Protein AF-A0A0G1HIC7-F1 (afdb_monomer_lite)

Radius of gyration: 42.33 Å; chains: 1; bounding box: 88×20×107 Å

Organism: NCBI:txid1618404

InterPro domains:
  IPR002350 Kazal domain [PF00050] (55-79)
  IPR002350 Kazal domain [PS51465] (47-96)
  IPR036058 Kazal domain superfamily [SSF100895] (57-94)

Foldseek 3Di:
DDDDDPPVVCVVVVVVVVVVVVVVVVVVVVVVPPDPPPDVVPDPDPPPDPPPPPPPPDDDDQQQFWWQFPVRAIDSDCSRCVVVVGNDTHTDHRDPPPDDPPDD

pLDDT: mean 80.94, std 15.61, range [47.66, 97.75]

Sequence (104 aa):
MKAFSAEESLWLALPILIVLLGLAAALVIFQTRGGEIRTRADQPAPVVTPVVLQRPEVVCSEIYEPVCGRDNITYINSCEAGLAGMFVYITGECAPNTLPTTTE

Structure (mmCIF, N/CA/C/O backbone):
data_AF-A0A0G1HIC7-F1
#
_entry.id   AF-A0A0G1HIC7-F1
#
loop_
_atom_site.group_PDB
_atom_site.id
_atom_site.type_symbol
_atom_site.label_atom_id
_atom_site.label_alt_id
_atom_site.label_comp_id
_atom_site.label_asym_id
_atom_site.label_entity_id
_atom_site.label_seq_id
_atom_site.pdbx_PDB_ins_code
_atom_site.Cartn_x
_atom_site.Cartn_y
_atom_site.Cartn_z
_atom_site.occupancy
_atom_site.B_iso_or_equiv
_atom_site.auth_seq_id
_atom_site.auth_comp_id
_atom_site.auth_asym_id
_atom_site.auth_atom_id
_atom_site.pdbx_PDB_model_num
ATOM 1 N N . MET A 1 1 ? -44.804 -4.600 85.435 1.00 47.66 1 MET A N 1
ATOM 2 C CA . MET A 1 1 ? -44.776 -4.463 83.965 1.00 47.66 1 MET A CA 1
ATOM 3 C C . MET A 1 1 ? -44.781 -2.968 83.678 1.00 47.66 1 MET A C 1
ATOM 5 O O . MET A 1 1 ? -45.822 -2.345 83.823 1.00 47.66 1 MET A O 1
ATOM 9 N N . LYS A 1 2 ? -43.613 -2.345 83.479 1.00 48.12 2 LYS A N 1
ATOM 10 C CA . LYS A 1 2 ? -43.538 -0.894 83.239 1.00 48.12 2 LYS A CA 1
ATOM 11 C C . LYS A 1 2 ? -43.810 -0.659 81.759 1.00 48.12 2 LYS A C 1
ATOM 13 O O . LYS A 1 2 ? -43.015 -1.078 80.926 1.00 48.12 2 LYS A O 1
ATOM 18 N N . ALA A 1 3 ? -44.966 -0.069 81.467 1.00 52.50 3 ALA A N 1
ATOM 19 C CA . ALA A 1 3 ? -45.285 0.455 80.151 1.00 52.50 3 ALA A CA 1
ATOM 20 C C . ALA A 1 3 ? -44.261 1.555 79.848 1.00 52.50 3 ALA A C 1
ATOM 22 O O . ALA A 1 3 ? -44.252 2.596 80.502 1.00 52.50 3 ALA A O 1
ATOM 23 N N . PHE A 1 4 ? -43.330 1.259 78.945 1.00 52.94 4 PHE A N 1
ATOM 24 C CA . PHE A 1 4 ? -42.347 2.225 78.480 1.00 52.94 4 PHE A CA 1
ATOM 25 C C . PHE A 1 4 ? -43.108 3.272 77.667 1.00 52.94 4 PHE A C 1
ATOM 27 O O . PHE A 1 4 ? -43.731 2.952 76.654 1.00 52.94 4 PHE A O 1
ATOM 34 N N . SER A 1 5 ? -43.144 4.493 78.196 1.00 50.09 5 SER A N 1
ATOM 35 C CA . SER A 1 5 ? -43.826 5.636 77.597 1.00 50.09 5 SER A CA 1
ATOM 36 C C . SER A 1 5 ? -43.333 5.854 76.160 1.00 50.09 5 SER A C 1
ATOM 38 O O . SER A 1 5 ? -42.136 5.744 75.879 1.00 50.09 5 SER A O 1
ATOM 40 N N . ALA A 1 6 ? -44.258 6.152 75.246 1.00 56.34 6 ALA A N 1
ATOM 41 C CA . ALA A 1 6 ? -44.023 6.249 73.801 1.00 56.34 6 ALA A CA 1
ATOM 42 C C . ALA A 1 6 ? -43.038 7.370 73.385 1.00 56.34 6 ALA A C 1
ATOM 44 O O . ALA A 1 6 ? -42.598 7.405 72.240 1.00 56.34 6 ALA A O 1
ATOM 45 N N . GLU A 1 7 ? -42.668 8.256 74.312 1.00 59.41 7 GLU A N 1
ATOM 46 C CA . GLU A 1 7 ? -41.837 9.447 74.097 1.00 59.41 7 GLU A CA 1
ATOM 47 C C . GLU A 1 7 ? -40.317 9.182 74.180 1.00 59.41 7 GLU A C 1
ATOM 49 O O . GLU A 1 7 ? -39.566 9.651 73.327 1.00 59.41 7 GLU A O 1
ATOM 54 N N . GLU A 1 8 ? -39.836 8.367 75.128 1.00 57.69 8 GLU A N 1
ATOM 55 C CA . GLU A 1 8 ? -38.389 8.084 75.276 1.00 57.69 8 GLU A CA 1
ATOM 56 C C . GLU A 1 8 ? -37.874 7.014 74.302 1.00 57.69 8 GLU A C 1
ATOM 58 O O . GLU A 1 8 ? -36.683 6.917 74.008 1.00 57.69 8 GLU A O 1
ATOM 63 N N . SER A 1 9 ? -38.795 6.233 73.741 1.00 60.81 9 SER A N 1
ATOM 64 C CA . SER A 1 9 ? -38.495 5.184 72.763 1.00 60.81 9 SER A CA 1
ATOM 65 C C . SER A 1 9 ? -38.047 5.762 71.413 1.00 60.81 9 SER A C 1
ATOM 67 O O . SER A 1 9 ? -37.393 5.076 70.625 1.00 60.81 9 SER A O 1
ATOM 69 N N . LEU A 1 10 ? -38.372 7.034 71.145 1.00 63.41 10 LEU A N 1
ATOM 70 C CA . LEU A 1 10 ? -38.138 7.678 69.858 1.00 63.41 10 LEU A CA 1
ATOM 71 C C . LEU A 1 10 ? -36.654 7.995 69.620 1.00 63.41 10 LEU A C 1
ATOM 73 O O . LEU A 1 10 ? -36.180 7.821 68.505 1.00 63.41 10 LEU A O 1
ATOM 77 N N . TRP A 1 11 ? -35.890 8.366 70.652 1.00 72.62 11 TRP A N 1
ATOM 78 C CA . TRP A 1 11 ? -34.460 8.694 70.517 1.00 72.62 11 TRP A CA 1
ATOM 79 C C . TRP A 1 11 ? -33.574 7.478 70.227 1.00 72.62 11 TRP A C 1
ATOM 81 O O . TRP A 1 11 ? -32.538 7.618 69.583 1.00 72.62 11 TRP A O 1
ATOM 91 N N . LEU A 1 12 ? -33.988 6.282 70.657 1.00 75.62 12 LEU A N 1
ATOM 92 C CA . LEU A 1 12 ? -33.308 5.025 70.329 1.00 75.62 12 LEU A CA 1
ATOM 93 C C . LEU A 1 12 ? -33.809 4.435 69.006 1.00 75.62 12 LEU A C 1
ATOM 95 O O . LEU A 1 12 ? -33.024 3.867 68.250 1.00 75.62 12 LEU A O 1
ATOM 99 N N . ALA A 1 13 ? -35.095 4.604 68.692 1.00 84.44 13 ALA A N 1
ATOM 100 C CA . ALA A 1 13 ? -35.678 4.107 67.450 1.00 84.44 13 ALA A CA 1
ATOM 101 C C . ALA A 1 13 ? -35.281 4.943 66.222 1.00 84.44 13 ALA A C 1
ATOM 103 O O . ALA A 1 13 ? -35.092 4.377 65.150 1.00 84.44 13 ALA A O 1
ATOM 104 N N . LEU A 1 14 ? -35.113 6.263 66.359 1.00 88.69 14 LEU A N 1
ATOM 105 C CA . LEU A 1 14 ? -34.755 7.167 65.260 1.00 88.69 14 LEU A CA 1
ATOM 106 C C . LEU A 1 14 ? -33.407 6.824 64.588 1.00 88.69 14 LEU A C 1
ATOM 108 O O . LEU A 1 14 ? -33.399 6.672 63.366 1.00 88.69 14 LEU A O 1
ATOM 112 N N . PRO A 1 15 ? -32.275 6.650 65.306 1.00 91.38 15 PRO A N 1
ATOM 113 C CA . PRO A 1 15 ? -31.007 6.295 64.669 1.00 91.38 15 PRO A CA 1
ATOM 114 C C . PRO A 1 15 ? -31.061 4.903 64.031 1.00 91.38 15 PRO A C 1
ATOM 116 O O . PRO A 1 15 ? -30.525 4.711 62.942 1.00 91.38 15 PRO A O 1
ATOM 119 N N . ILE A 1 16 ? -31.763 3.952 64.656 1.00 91.19 16 ILE A N 1
ATOM 120 C CA . ILE A 1 16 ? -31.968 2.610 64.097 1.00 91.19 16 ILE A CA 1
ATOM 121 C C . ILE A 1 16 ? -32.779 2.702 62.800 1.00 91.19 16 ILE A C 1
ATOM 123 O O . ILE A 1 16 ? -32.393 2.113 61.795 1.00 91.19 16 ILE A O 1
ATOM 127 N N . LEU A 1 17 ? -33.856 3.489 62.781 1.00 91.69 17 LEU A N 1
ATOM 128 C CA . LEU A 1 17 ? -34.688 3.692 61.599 1.00 91.69 17 LEU A CA 1
ATOM 129 C C . LEU A 1 17 ? -33.906 4.364 60.462 1.00 91.69 17 LEU A C 1
ATOM 131 O O . LEU A 1 17 ? -34.022 3.936 59.320 1.00 91.69 17 LEU A O 1
ATOM 135 N N . ILE A 1 18 ? -33.062 5.357 60.761 1.00 93.19 18 ILE A N 1
ATOM 136 C CA . ILE A 1 18 ? -32.200 6.016 59.764 1.00 93.19 18 ILE A CA 1
ATOM 137 C C . ILE A 1 18 ? -31.205 5.021 59.155 1.00 93.19 18 ILE A C 1
ATOM 139 O O . ILE A 1 18 ? -31.046 4.983 57.935 1.00 93.19 18 ILE A O 1
ATOM 143 N N . VAL A 1 19 ? -30.565 4.183 59.978 1.00 94.44 19 VAL A N 1
ATOM 144 C CA . VAL A 1 19 ? -29.634 3.149 59.498 1.00 94.44 19 VAL A CA 1
ATOM 145 C C . VAL A 1 19 ? -30.367 2.106 58.651 1.00 94.44 19 VAL A C 1
ATOM 147 O O . VAL A 1 19 ? -29.886 1.753 57.575 1.00 94.44 19 VAL A O 1
ATOM 150 N N . LEU A 1 20 ? -31.551 1.657 59.076 1.00 94.19 20 LEU A N 1
ATOM 151 C CA . LEU A 1 20 ? -32.362 0.699 58.320 1.00 94.19 20 LEU A CA 1
ATOM 152 C C . LEU A 1 20 ? -32.832 1.273 56.974 1.00 94.19 20 LEU A C 1
ATOM 154 O O . LEU A 1 20 ? -32.744 0.585 55.958 1.00 94.19 20 LEU A O 1
ATOM 158 N N . LEU A 1 21 ? -33.268 2.536 56.942 1.00 94.81 21 LEU A N 1
ATOM 159 C CA . LEU A 1 21 ? -33.652 3.226 55.708 1.00 94.81 21 LEU A CA 1
ATOM 160 C C . LEU A 1 21 ? -32.452 3.429 54.771 1.00 94.81 21 LEU A C 1
ATOM 162 O O . LEU A 1 21 ? -32.578 3.219 53.566 1.00 94.81 21 LEU A O 1
ATOM 166 N N . GLY A 1 22 ? -31.281 3.776 55.312 1.00 94.81 22 GLY A N 1
ATOM 167 C CA . GLY A 1 22 ? -30.045 3.922 54.542 1.00 94.81 22 GLY A CA 1
ATOM 168 C C . GLY A 1 22 ? -29.564 2.605 53.930 1.00 94.81 22 GLY A C 1
ATOM 169 O O . GLY A 1 22 ? -29.221 2.570 52.749 1.00 94.81 22 GLY A O 1
ATOM 170 N N . LEU A 1 23 ? -29.597 1.508 54.694 1.00 94.62 23 LEU A N 1
ATOM 171 C CA . LEU A 1 23 ? -29.256 0.171 54.198 1.00 94.62 23 LEU A CA 1
ATOM 172 C C . LEU A 1 23 ? -30.244 -0.304 53.127 1.00 94.62 23 LEU A C 1
ATOM 174 O O . LEU A 1 23 ? -29.817 -0.812 52.092 1.00 94.62 23 LEU A O 1
ATOM 178 N N . ALA A 1 24 ? -31.549 -0.094 53.328 1.00 94.00 24 ALA A N 1
ATOM 179 C CA . ALA A 1 24 ? -32.564 -0.423 52.331 1.00 94.00 24 ALA A CA 1
ATOM 180 C C . ALA A 1 24 ? -32.365 0.378 51.031 1.00 94.00 24 ALA A C 1
ATOM 182 O O . ALA A 1 24 ? -32.370 -0.202 49.946 1.00 94.00 24 ALA A O 1
ATOM 183 N N . ALA A 1 25 ? -32.110 1.688 51.128 1.00 92.25 25 ALA A N 1
ATOM 184 C CA . ALA A 1 25 ? -31.824 2.533 49.971 1.00 92.25 25 ALA A CA 1
ATOM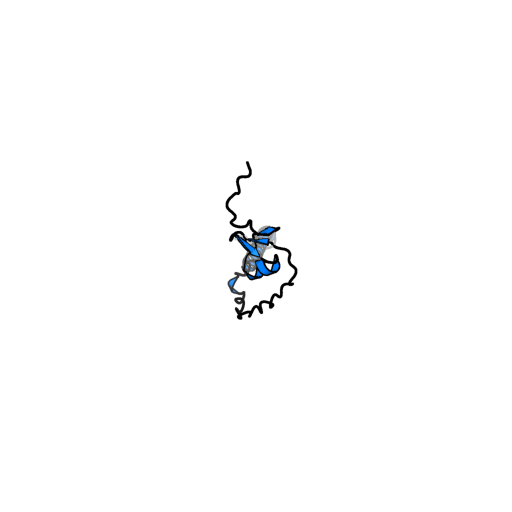 185 C C . ALA A 1 25 ? -30.533 2.109 49.251 1.00 92.25 25 ALA A C 1
ATOM 187 O O . ALA A 1 25 ? -30.520 2.006 48.025 1.00 92.25 25 ALA A O 1
ATOM 188 N N . ALA A 1 26 ? -29.465 1.803 49.994 1.00 90.31 26 ALA A N 1
ATOM 189 C CA . ALA A 1 26 ? -28.205 1.326 49.431 1.00 90.31 26 ALA A CA 1
ATOM 190 C C . ALA A 1 26 ? -28.375 -0.009 48.690 1.00 90.31 26 ALA A C 1
ATOM 192 O O . ALA A 1 26 ? -27.844 -0.158 47.590 1.00 90.31 26 ALA A O 1
ATOM 193 N N . LEU A 1 27 ? -29.155 -0.947 49.242 1.00 90.56 27 LEU A N 1
ATOM 194 C CA . LEU A 1 27 ? -29.477 -2.217 48.586 1.00 90.56 27 LEU A CA 1
ATOM 195 C C . LEU A 1 27 ? -30.271 -2.002 47.292 1.00 90.56 27 LEU A C 1
ATOM 197 O O . LEU A 1 27 ? -29.922 -2.585 46.270 1.00 90.56 27 LEU A O 1
ATOM 201 N N . VAL A 1 28 ? -31.285 -1.133 47.294 1.00 87.50 28 VAL A N 1
ATOM 202 C CA . VAL A 1 28 ? -32.063 -0.816 46.082 1.00 87.50 28 VAL A CA 1
ATOM 203 C C . VAL A 1 28 ? -31.169 -0.193 45.005 1.00 87.50 28 VAL A C 1
ATOM 205 O O . VAL A 1 28 ? -31.180 -0.638 43.858 1.00 87.50 28 VAL A O 1
ATOM 208 N N . ILE A 1 29 ? -30.333 0.783 45.372 1.00 84.19 29 ILE A N 1
ATOM 209 C CA . ILE A 1 29 ? -29.413 1.444 44.436 1.00 84.19 29 ILE A CA 1
ATOM 210 C C . ILE A 1 29 ? -28.392 0.443 43.880 1.00 84.19 29 ILE A C 1
ATOM 212 O O . ILE A 1 29 ? -28.148 0.427 42.674 1.00 84.19 29 ILE A O 1
ATOM 216 N N . PHE A 1 30 ? -27.818 -0.415 44.726 1.00 80.19 30 PHE A N 1
ATOM 217 C CA . PHE A 1 30 ? -26.844 -1.424 44.307 1.00 80.19 30 PHE A CA 1
ATOM 218 C C . PHE A 1 30 ? -27.447 -2.425 43.313 1.00 80.19 30 PHE A C 1
ATOM 220 O O . PHE A 1 30 ? -26.841 -2.688 42.276 1.00 80.19 30 PHE A O 1
ATOM 227 N N . GLN A 1 31 ? -28.672 -2.900 43.561 1.00 73.62 31 GLN A N 1
ATOM 228 C CA . GLN A 1 31 ? -29.364 -3.833 42.664 1.00 73.62 31 GLN A CA 1
ATOM 229 C C . GLN A 1 31 ? -29.750 -3.197 41.316 1.00 73.62 31 GLN A C 1
ATOM 231 O O . GLN A 1 31 ? -29.759 -3.878 40.296 1.00 73.62 31 GLN A O 1
ATOM 236 N N . THR A 1 32 ? -30.006 -1.885 41.268 1.00 65.50 32 THR A N 1
ATOM 237 C CA . THR A 1 32 ? -30.262 -1.159 40.000 1.00 65.50 32 THR A CA 1
ATOM 238 C C . THR A 1 32 ? -29.002 -0.799 39.211 1.00 65.50 32 THR A C 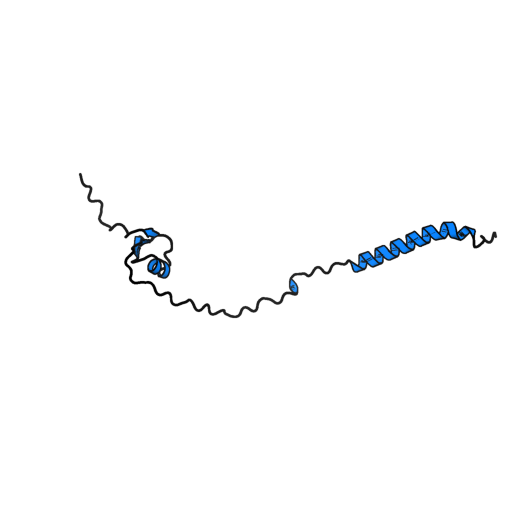1
ATOM 240 O O . THR A 1 32 ? -29.091 -0.426 38.044 1.00 65.50 32 THR A O 1
ATOM 243 N N . ARG A 1 33 ? -27.820 -0.907 39.830 1.00 68.69 33 ARG A N 1
ATOM 244 C CA . ARG A 1 33 ? -26.515 -0.658 39.197 1.00 68.69 33 ARG A CA 1
ATOM 245 C C . ARG A 1 33 ? -25.851 -1.934 38.686 1.00 68.69 33 ARG A C 1
ATOM 247 O O . ARG A 1 33 ? -24.657 -1.905 38.387 1.00 68.69 33 ARG A O 1
ATOM 254 N N . GLY A 1 34 ? -26.609 -3.026 38.557 1.00 64.69 34 GLY A N 1
ATOM 255 C CA . GLY A 1 34 ? -26.241 -4.170 37.728 1.00 64.69 34 GLY A CA 1
ATOM 256 C C . GLY A 1 34 ? -26.060 -3.692 36.291 1.00 64.69 34 GLY A C 1
ATOM 257 O O . GLY A 1 34 ? -27.002 -3.685 35.507 1.00 64.69 34 GLY A O 1
ATOM 258 N N . GLY A 1 35 ? -24.863 -3.180 36.008 1.00 66.00 35 GLY A N 1
ATOM 259 C CA . GLY A 1 35 ? -24.504 -2.564 34.748 1.00 66.00 35 GLY A CA 1
ATOM 260 C C . GLY A 1 35 ? -24.797 -3.530 33.623 1.00 66.00 35 GLY A C 1
ATOM 261 O O . GLY A 1 35 ? -24.363 -4.682 33.646 1.00 66.00 35 GLY A O 1
ATOM 262 N N . GLU A 1 36 ? -25.539 -3.048 32.639 1.00 69.56 36 GLU A N 1
ATOM 263 C CA . GLU A 1 36 ? -25.714 -3.755 31.391 1.00 69.56 36 GLU A CA 1
ATOM 264 C C . GLU A 1 36 ? -24.347 -3.800 30.710 1.00 69.56 36 GLU A C 1
ATOM 266 O O . GLU A 1 36 ? -23.927 -2.865 30.024 1.00 69.56 36 GLU A O 1
ATOM 271 N N . ILE A 1 37 ? -23.596 -4.875 30.960 1.00 65.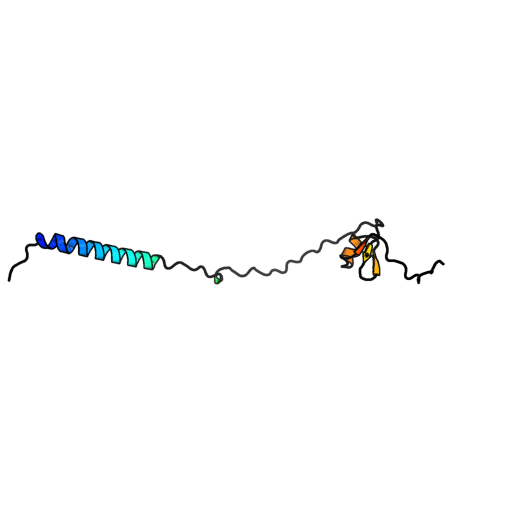44 37 ILE A N 1
ATOM 272 C CA . ILE A 1 37 ? -22.461 -5.225 30.124 1.00 65.44 37 ILE A CA 1
ATOM 273 C C . ILE A 1 37 ? -23.090 -5.541 28.776 1.00 65.44 37 ILE A C 1
ATOM 275 O O . ILE A 1 37 ? -23.560 -6.656 28.542 1.00 65.44 37 ILE A O 1
ATOM 279 N N . ARG A 1 38 ? -23.130 -4.538 27.897 1.00 64.06 38 ARG A N 1
ATOM 280 C CA . ARG A 1 38 ? -23.371 -4.744 26.475 1.00 64.06 38 ARG A CA 1
ATOM 281 C C . ARG A 1 38 ? -22.229 -5.599 25.964 1.00 64.06 38 ARG A C 1
ATOM 283 O O . ARG A 1 38 ? -21.191 -5.109 25.524 1.00 64.06 38 ARG A O 1
ATOM 290 N N . THR A 1 39 ? -22.386 -6.906 26.118 1.00 64.81 39 THR A N 1
ATOM 291 C CA . THR A 1 39 ? -21.541 -7.861 25.437 1.00 64.81 39 THR A CA 1
ATOM 292 C C . THR A 1 39 ? -21.773 -7.642 23.951 1.00 64.81 39 THR A C 1
ATOM 294 O O . THR A 1 39 ? -22.887 -7.414 23.485 1.00 64.81 39 THR A O 1
ATOM 297 N N . ARG A 1 40 ? -20.676 -7.666 23.203 1.00 61.97 40 ARG A N 1
ATOM 298 C CA . ARG A 1 40 ? -20.581 -7.367 21.769 1.00 61.97 40 ARG A CA 1
ATOM 299 C C . ARG A 1 40 ? -21.471 -8.249 20.867 1.00 61.97 40 ARG A C 1
ATOM 301 O O . ARG A 1 40 ? -21.434 -8.102 19.654 1.00 61.97 40 ARG A O 1
ATOM 308 N N . ALA A 1 41 ? -22.236 -9.174 21.444 1.00 64.19 41 ALA A N 1
ATOM 309 C CA . ALA A 1 41 ? -23.067 -10.150 20.753 1.00 64.19 41 ALA A CA 1
ATOM 310 C C . ALA A 1 41 ? -24.339 -9.560 20.117 1.00 64.19 41 ALA A C 1
ATOM 312 O O . ALA A 1 41 ? -24.923 -10.217 19.264 1.00 64.19 41 ALA A O 1
ATOM 313 N N . ASP A 1 42 ? -24.745 -8.339 20.485 1.00 65.81 42 ASP A N 1
ATOM 314 C CA . ASP A 1 42 ? -25.923 -7.672 19.899 1.00 65.81 42 ASP A CA 1
ATOM 315 C C . ASP A 1 42 ? -25.588 -6.812 18.664 1.00 65.81 42 ASP A C 1
ATOM 317 O O . ASP A 1 42 ? -26.452 -6.173 18.069 1.00 65.81 42 ASP A O 1
ATOM 321 N N . GLN A 1 43 ? -24.318 -6.775 18.241 1.00 74.25 43 GLN A N 1
ATOM 322 C CA . GLN A 1 43 ? -23.975 -6.165 16.960 1.00 74.25 43 GLN A CA 1
ATOM 323 C C . GLN A 1 43 ? -24.258 -7.170 15.836 1.00 74.25 43 GLN A C 1
ATOM 325 O O . GLN A 1 43 ? -23.588 -8.206 15.781 1.00 74.25 43 GLN A O 1
ATOM 330 N N . PRO A 1 44 ? -25.212 -6.888 14.924 1.00 77.94 44 PRO A N 1
ATOM 331 C CA . PRO A 1 44 ? -25.421 -7.730 13.757 1.00 77.94 44 PRO A CA 1
ATOM 332 C C . PRO A 1 44 ? -24.107 -7.819 12.983 1.00 77.94 44 PRO A C 1
ATOM 334 O O . PRO A 1 44 ? -23.429 -6.810 12.763 1.00 77.94 44 PRO A O 1
ATOM 337 N N . ALA A 1 45 ? -23.728 -9.043 12.612 1.00 76.94 45 ALA A N 1
ATOM 338 C CA . ALA A 1 45 ? -22.540 -9.272 11.807 1.00 76.94 45 ALA A CA 1
ATOM 339 C C . ALA A 1 45 ? -22.590 -8.377 10.556 1.00 76.94 45 ALA A C 1
ATOM 341 O O . ALA A 1 45 ? -23.669 -8.203 9.977 1.00 76.94 45 ALA A O 1
ATOM 342 N N . PRO A 1 46 ? -21.454 -7.800 10.125 1.00 79.06 46 PRO A N 1
ATOM 343 C CA . PRO A 1 46 ? -21.420 -7.057 8.879 1.00 79.06 46 PRO A CA 1
ATOM 344 C C . PRO A 1 46 ? -21.892 -7.984 7.762 1.00 79.06 46 PRO A C 1
ATOM 346 O O . PRO A 1 46 ? -21.365 -9.084 7.587 1.00 79.06 46 PRO A O 1
ATOM 349 N N . VAL A 1 47 ? -22.918 -7.554 7.030 1.00 77.88 47 VAL A N 1
ATOM 350 C CA . VAL A 1 47 ? -23.404 -8.276 5.858 1.00 77.88 47 VAL A CA 1
ATOM 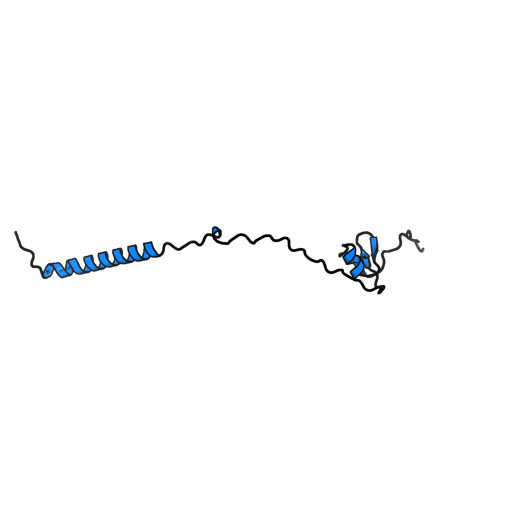351 C C . VAL A 1 47 ? -22.259 -8.295 4.850 1.00 77.88 47 VAL A C 1
ATOM 353 O O . VAL A 1 47 ? -21.939 -7.274 4.242 1.00 77.88 47 VAL A O 1
ATOM 356 N N . VAL A 1 48 ? -21.615 -9.453 4.703 1.00 78.56 48 VAL A N 1
ATOM 357 C CA . VAL A 1 48 ? -20.576 -9.681 3.698 1.00 78.56 48 VAL A CA 1
ATOM 358 C C . VAL A 1 48 ? -21.272 -9.783 2.346 1.00 78.56 48 VAL A C 1
ATOM 360 O O . VAL A 1 48 ? -21.561 -10.866 1.844 1.00 78.56 48 VAL A O 1
ATOM 363 N N . THR A 1 49 ? -21.613 -8.634 1.770 1.00 79.31 49 THR A N 1
ATOM 364 C CA . THR A 1 49 ? -21.884 -8.569 0.337 1.00 79.31 49 THR A CA 1
ATOM 365 C C . THR A 1 49 ? -20.548 -8.691 -0.392 1.00 79.31 49 THR A C 1
ATOM 367 O O . THR A 1 49 ? -19.547 -8.140 0.079 1.00 79.31 49 THR A O 1
ATOM 370 N N . PRO A 1 50 ? -20.479 -9.421 -1.517 1.00 76.38 50 PRO A N 1
ATOM 371 C CA . PRO A 1 50 ? -19.304 -9.365 -2.363 1.00 76.38 50 PRO A CA 1
ATOM 372 C C . PRO A 1 50 ? -19.201 -7.940 -2.906 1.00 76.38 50 PRO A C 1
ATOM 374 O O . PRO A 1 50 ? -19.921 -7.550 -3.824 1.00 76.38 50 PRO A O 1
ATOM 377 N N . VAL A 1 51 ? -18.313 -7.146 -2.312 1.00 71.94 51 VAL A N 1
ATOM 378 C CA . VAL A 1 51 ? -17.863 -5.906 -2.929 1.00 71.94 51 VAL A CA 1
ATOM 379 C C . VAL A 1 51 ? -17.079 -6.340 -4.156 1.00 71.94 51 VAL A C 1
ATOM 381 O O . VAL A 1 51 ? -15.949 -6.817 -4.050 1.00 71.94 51 VAL A O 1
ATOM 384 N N . VAL A 1 52 ? -17.696 -6.213 -5.330 1.00 74.19 52 VAL A N 1
ATOM 385 C CA . VAL A 1 52 ? -16.950 -6.187 -6.583 1.00 74.19 52 VAL A CA 1
ATOM 386 C C . VAL A 1 52 ? -16.123 -4.913 -6.507 1.00 74.19 52 VAL A C 1
ATOM 388 O O . VAL A 1 52 ? -16.602 -3.819 -6.789 1.00 74.19 52 VAL A O 1
ATOM 391 N N . LEU A 1 53 ? -14.892 -5.040 -6.013 1.00 73.69 53 LEU A N 1
ATOM 392 C CA . LEU A 1 53 ? -13.895 -4.001 -6.175 1.00 73.69 53 LEU A CA 1
ATOM 393 C C . LEU A 1 53 ? -13.653 -3.943 -7.678 1.00 73.69 53 LEU A C 1
ATOM 395 O O . LEU A 1 53 ? -12.881 -4.739 -8.211 1.00 73.69 53 LEU A O 1
ATOM 399 N N . GLN A 1 54 ? -14.377 -3.062 -8.372 1.00 64.94 54 GLN A N 1
ATOM 400 C CA . GLN A 1 54 ? -14.024 -2.648 -9.719 1.00 64.94 54 GLN A CA 1
ATOM 401 C C . GLN A 1 54 ? -12.596 -2.116 -9.598 1.00 64.94 54 GLN A C 1
ATOM 403 O O . GLN A 1 54 ? -12.378 -0.988 -9.153 1.00 64.94 54 GLN A O 1
ATOM 408 N N . ARG A 1 55 ? -11.604 -2.972 -9.870 1.00 67.25 55 ARG A N 1
ATOM 409 C CA . ARG A 1 55 ? -10.219 -2.532 -9.937 1.00 67.25 55 ARG A CA 1
ATOM 410 C C . ARG A 1 55 ? -10.211 -1.554 -11.104 1.00 67.25 55 ARG A C 1
ATOM 412 O O . ARG A 1 55 ? -10.586 -1.976 -12.199 1.00 67.25 55 ARG A O 1
ATOM 419 N N . PRO A 1 56 ? -9.899 -0.268 -10.881 1.00 76.25 56 PRO A N 1
ATOM 420 C CA . PRO A 1 56 ? -9.816 0.659 -11.991 1.00 76.25 56 PRO A CA 1
ATOM 421 C C . PRO A 1 56 ? -8.849 0.062 -13.011 1.00 76.25 56 PRO A C 1
ATOM 423 O O . PRO A 1 56 ? -7.803 -0.474 -12.631 1.00 76.25 56 PRO A O 1
ATOM 426 N N . GLU A 1 57 ? -9.233 0.087 -14.283 1.00 81.75 57 GLU A N 1
ATOM 427 C CA . GLU A 1 57 ? -8.304 -0.196 -15.368 1.00 81.75 57 GLU A CA 1
ATOM 428 C C . GLU A 1 57 ? -7.191 0.847 -15.252 1.00 81.75 57 GLU A C 1
ATOM 430 O O . GLU A 1 57 ? -7.405 2.043 -15.453 1.00 81.75 57 GLU A O 1
ATOM 435 N N . VAL A 1 58 ? -6.026 0.410 -14.780 1.00 87.12 58 VAL A N 1
ATOM 436 C CA . VAL A 1 58 ? -4.868 1.283 -14.623 1.00 87.12 58 VAL A CA 1
ATOM 437 C C . VAL A 1 58 ? -4.233 1.403 -15.999 1.00 87.12 58 VAL A C 1
ATOM 439 O O . VAL A 1 58 ? -3.771 0.411 -16.556 1.00 87.12 58 VAL A O 1
ATOM 442 N N . VAL A 1 59 ? -4.238 2.619 -16.537 1.00 91.50 59 VAL A N 1
ATOM 443 C CA . VAL A 1 59 ? -3.571 2.964 -17.792 1.00 91.50 59 VAL A CA 1
ATOM 444 C C . VAL A 1 59 ? -2.288 3.706 -17.445 1.00 91.50 59 VAL A C 1
ATOM 446 O O . VAL A 1 59 ? -2.332 4.734 -16.767 1.00 91.50 59 VAL A O 1
ATOM 449 N N . CYS A 1 60 ? -1.153 3.181 -17.892 1.00 94.44 60 CYS A N 1
ATOM 450 C CA . CYS A 1 60 ? 0.140 3.832 -17.737 1.00 94.44 60 CYS A CA 1
ATOM 451 C C . CYS A 1 60 ? 0.436 4.738 -18.935 1.00 94.44 60 CYS A C 1
ATOM 453 O O . CYS A 1 60 ? -0.054 4.519 -20.042 1.00 94.44 60 CYS A O 1
ATOM 455 N N . SER A 1 61 ? 1.229 5.786 -18.711 1.00 93.50 61 SER A N 1
ATOM 456 C CA . SER A 1 61 ? 1.774 6.574 -19.813 1.00 93.50 61 SER A CA 1
ATOM 457 C C . SER A 1 61 ? 2.850 5.773 -20.550 1.00 93.50 61 SER A C 1
ATOM 459 O O . SER A 1 61 ? 3.548 4.954 -19.957 1.00 93.50 61 SER A O 1
ATOM 461 N N . GLU A 1 62 ? 3.045 6.068 -21.832 1.00 94.62 62 GLU A N 1
ATOM 462 C CA . GLU A 1 62 ? 4.129 5.488 -22.642 1.00 94.62 62 GLU A CA 1
ATOM 463 C C . GLU A 1 62 ? 5.461 6.248 -22.466 1.00 94.62 62 GLU A C 1
ATOM 465 O O . GLU A 1 62 ? 6.358 6.174 -23.304 1.00 94.62 62 GLU A O 1
ATOM 470 N N . ILE A 1 63 ? 5.595 7.025 -21.385 1.00 96.94 63 ILE A N 1
ATOM 471 C CA . ILE A 1 63 ? 6.823 7.765 -21.087 1.00 96.94 63 ILE A CA 1
ATOM 472 C C . ILE A 1 63 ? 7.900 6.760 -20.681 1.00 96.94 63 ILE A C 1
ATOM 474 O O . ILE A 1 63 ? 7.689 5.926 -19.797 1.00 96.94 63 ILE A O 1
ATOM 478 N N . TYR A 1 64 ? 9.058 6.868 -21.327 1.00 96.69 64 TYR A N 1
ATOM 479 C CA . TYR A 1 64 ? 10.220 6.039 -21.052 1.00 96.69 64 TYR A CA 1
ATOM 480 C C . TYR A 1 64 ? 11.046 6.643 -19.902 1.00 96.69 64 TYR A C 1
ATOM 482 O O . TYR A 1 64 ? 11.810 7.589 -20.090 1.00 96.69 64 TYR A O 1
ATOM 490 N N . GLU A 1 65 ? 10.862 6.086 -18.707 1.00 97.69 65 GLU A N 1
ATOM 491 C CA . GLU A 1 65 ? 11.536 6.422 -17.445 1.00 97.69 65 GLU A CA 1
ATOM 492 C C . GLU A 1 65 ? 11.922 5.114 -16.731 1.00 97.69 65 GLU A C 1
ATOM 494 O O . GLU A 1 65 ? 11.274 4.715 -15.759 1.00 97.69 65 GLU A O 1
ATOM 499 N N . PRO A 1 66 ? 12.936 4.391 -17.236 1.00 97.31 66 PRO A N 1
ATOM 500 C CA . PRO A 1 66 ? 13.112 2.983 -16.926 1.00 97.31 66 PRO A CA 1
ATOM 501 C C . PRO A 1 66 ? 13.418 2.725 -15.453 1.00 97.31 66 PRO A C 1
ATOM 503 O O . PRO A 1 66 ? 14.092 3.515 -14.784 1.00 97.31 66 PRO A O 1
ATOM 506 N N . VAL A 1 67 ? 12.960 1.572 -14.966 1.00 97.62 67 VAL A N 1
ATOM 507 C CA . VAL A 1 67 ? 13.281 1.063 -13.630 1.00 97.62 67 VAL A CA 1
ATOM 508 C C . VAL A 1 67 ? 13.710 -0.401 -13.693 1.00 97.62 67 VAL A C 1
ATOM 510 O O . VAL A 1 67 ? 13.135 -1.197 -14.436 1.00 97.62 67 VAL A O 1
ATOM 513 N N . CYS A 1 68 ? 14.709 -0.769 -12.893 1.00 97.75 68 CYS A N 1
ATOM 514 C CA . CYS A 1 68 ? 15.198 -2.135 -12.772 1.00 97.75 68 CYS A CA 1
ATOM 515 C C . CYS A 1 68 ? 14.555 -2.809 -11.563 1.00 97.75 68 CYS A C 1
ATOM 517 O O . CYS A 1 68 ? 14.810 -2.420 -10.417 1.00 97.75 68 CYS A O 1
ATOM 519 N N . GLY A 1 69 ? 13.714 -3.811 -11.815 1.00 96.12 69 GLY A N 1
ATOM 520 C CA . GLY A 1 69 ? 13.088 -4.608 -10.768 1.00 96.12 69 GLY A CA 1
ATOM 521 C C . GLY A 1 69 ? 14.071 -5.561 -10.086 1.00 96.12 69 GLY A C 1
ATOM 522 O O . GLY A 1 69 ? 15.132 -5.903 -10.608 1.00 96.12 69 GLY A O 1
ATOM 523 N N . ARG A 1 70 ? 13.705 -6.044 -8.892 1.00 94.81 70 ARG A N 1
ATOM 524 C CA . ARG A 1 70 ? 14.469 -7.084 -8.170 1.00 94.81 70 ARG A CA 1
ATOM 525 C C . ARG A 1 70 ? 14.589 -8.406 -8.948 1.00 94.81 70 ARG A C 1
ATOM 527 O O . ARG A 1 70 ? 15.475 -9.208 -8.670 1.00 94.81 70 ARG A O 1
ATOM 534 N N . ASP A 1 71 ? 13.687 -8.632 -9.890 1.00 94.12 71 ASP A N 1
ATOM 535 C CA . ASP A 1 71 ? 13.675 -9.735 -10.852 1.00 94.12 71 ASP A CA 1
ATOM 536 C C . ASP A 1 71 ? 14.684 -9.559 -12.001 1.00 94.12 71 ASP A C 1
ATOM 538 O O . ASP A 1 71 ? 14.774 -10.427 -12.866 1.00 94.12 71 ASP A O 1
ATOM 542 N N . ASN A 1 72 ? 15.470 -8.475 -11.992 1.00 93.62 72 ASN A N 1
ATOM 543 C CA . ASN A 1 72 ? 16.431 -8.128 -13.036 1.00 93.62 72 ASN A CA 1
ATOM 544 C C . ASN A 1 72 ? 15.758 -7.887 -14.403 1.00 93.62 72 ASN A C 1
ATOM 546 O O . ASN A 1 72 ? 16.376 -8.087 -15.452 1.00 93.62 72 ASN A O 1
ATOM 550 N N . ILE A 1 73 ? 14.488 -7.461 -14.376 1.00 95.19 73 ILE A N 1
ATOM 551 C CA . ILE A 1 73 ? 13.709 -7.033 -15.538 1.00 95.19 73 ILE A CA 1
ATOM 552 C C . ILE A 1 73 ? 13.655 -5.503 -15.558 1.00 95.19 73 ILE A C 1
ATOM 554 O O . ILE A 1 73 ? 13.343 -4.855 -14.555 1.00 95.19 73 ILE A O 1
ATOM 558 N N . THR A 1 74 ? 13.960 -4.926 -16.720 1.00 96.81 74 THR A N 1
ATOM 559 C CA . THR A 1 74 ? 13.772 -3.497 -16.980 1.00 96.81 74 THR A CA 1
ATOM 560 C C . THR A 1 74 ? 12.316 -3.238 -17.355 1.00 96.81 74 THR A C 1
ATOM 562 O O . THR A 1 74 ? 11.827 -3.774 -18.349 1.00 96.81 74 THR A O 1
ATOM 565 N N . TYR A 1 75 ? 11.643 -2.378 -16.597 1.00 97.06 75 TYR A N 1
ATOM 566 C CA . TYR A 1 75 ? 10.307 -1.871 -16.905 1.00 97.06 75 TYR A CA 1
ATOM 567 C C . TYR A 1 75 ? 10.424 -0.474 -17.520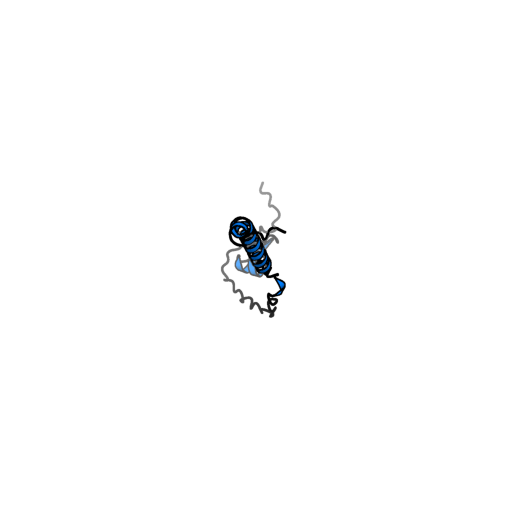 1.00 97.06 75 TYR A C 1
ATOM 569 O O . TYR A 1 75 ? 11.246 0.321 -17.069 1.00 97.06 75 TYR A O 1
ATOM 577 N N . ILE A 1 76 ? 9.600 -0.162 -18.530 1.00 97.06 76 ILE A N 1
ATOM 578 C CA . ILE A 1 76 ? 9.627 1.131 -19.245 1.00 97.06 76 ILE A CA 1
ATOM 579 C C . ILE A 1 76 ? 9.399 2.328 -18.317 1.00 97.06 76 ILE A C 1
ATOM 581 O O . ILE A 1 76 ? 9.965 3.394 -18.545 1.00 97.06 76 ILE A O 1
ATOM 585 N N . ASN A 1 77 ? 8.595 2.142 -17.269 1.00 96.62 77 ASN A N 1
ATOM 586 C CA . ASN A 1 77 ? 8.417 3.094 -16.186 1.00 96.62 77 ASN A CA 1
ATOM 587 C C . ASN A 1 77 ? 7.914 2.414 -14.906 1.00 96.62 77 ASN A C 1
ATOM 589 O O . ASN A 1 77 ? 7.582 1.226 -14.879 1.00 96.62 77 ASN A O 1
ATOM 593 N N . SER A 1 78 ? 7.854 3.195 -13.827 1.00 97.12 78 SER A N 1
ATOM 594 C CA . SER A 1 78 ? 7.374 2.745 -12.514 1.00 97.12 78 SER A CA 1
ATOM 595 C C . SER A 1 78 ? 5.906 2.296 -12.501 1.00 97.12 78 SER A C 1
ATOM 597 O O . SER A 1 78 ? 5.546 1.423 -11.711 1.00 97.12 78 SER A O 1
ATOM 599 N N . CYS A 1 79 ? 5.058 2.853 -13.371 1.00 96.50 79 CYS A N 1
ATOM 600 C CA . CYS A 1 79 ? 3.654 2.455 -13.473 1.00 96.50 79 CYS A CA 1
ATOM 601 C C . CYS A 1 79 ? 3.531 1.032 -14.035 1.00 96.50 79 CYS A C 1
ATOM 603 O O . CYS A 1 79 ? 2.861 0.189 -13.438 1.00 96.50 79 CYS A O 1
ATOM 605 N N . GLU A 1 80 ? 4.249 0.744 -15.121 1.00 96.62 80 GLU A N 1
ATOM 606 C CA . GLU A 1 80 ? 4.299 -0.583 -15.745 1.00 96.62 80 GLU A CA 1
ATOM 607 C C . GLU A 1 80 ? 4.923 -1.632 -14.814 1.00 96.62 80 GLU A C 1
ATOM 609 O O . GLU A 1 80 ? 4.421 -2.752 -14.707 1.00 96.62 80 GLU A O 1
ATOM 614 N N . ALA A 1 81 ? 5.946 -1.253 -14.038 1.00 96.62 81 ALA A N 1
ATOM 615 C CA . ALA A 1 81 ? 6.460 -2.102 -12.962 1.00 96.62 81 ALA A CA 1
ATOM 616 C C . ALA A 1 81 ? 5.357 -2.451 -11.943 1.00 96.62 81 ALA A C 1
ATOM 618 O O . ALA A 1 81 ? 5.170 -3.616 -11.593 1.00 96.62 81 ALA A O 1
ATOM 619 N N . GLY A 1 82 ? 4.556 -1.467 -11.522 1.00 94.94 82 GLY A N 1
ATOM 620 C CA . GLY A 1 82 ? 3.429 -1.678 -10.612 1.00 94.94 82 GLY A CA 1
ATOM 621 C C . GLY A 1 82 ? 2.321 -2.575 -11.183 1.00 94.94 82 GLY A C 1
ATOM 622 O O . GLY A 1 82 ? 1.746 -3.378 -10.442 1.00 94.94 82 GLY A O 1
ATOM 623 N N . LEU A 1 83 ? 2.041 -2.493 -12.489 1.00 94.00 83 LEU A N 1
ATOM 624 C CA . LEU A 1 83 ? 1.106 -3.394 -13.179 1.00 94.00 83 LEU A CA 1
ATOM 625 C C . LEU A 1 83 ? 1.590 -4.847 -13.174 1.00 94.00 83 LEU A C 1
ATOM 627 O O . LEU A 1 83 ? 0.782 -5.756 -12.980 1.00 94.00 83 LEU A O 1
ATOM 631 N N . ALA A 1 84 ? 2.901 -5.055 -13.301 1.00 94.12 84 ALA A N 1
ATOM 632 C CA . ALA A 1 84 ? 3.545 -6.359 -13.167 1.00 94.12 84 ALA A CA 1
ATOM 633 C C . ALA A 1 84 ? 3.696 -6.832 -11.704 1.00 94.12 84 ALA A C 1
ATOM 635 O O . ALA A 1 84 ? 4.184 -7.933 -11.454 1.00 94.12 84 ALA A O 1
ATOM 636 N N . GLY A 1 85 ? 3.271 -6.028 -10.720 1.00 94.44 85 GLY A N 1
ATOM 637 C CA . GLY A 1 85 ? 3.405 -6.340 -9.293 1.00 94.44 85 GLY A CA 1
ATOM 638 C C . GLY A 1 85 ? 4.794 -6.054 -8.710 1.00 94.44 85 GLY A C 1
ATOM 639 O O . GLY A 1 85 ? 5.092 -6.482 -7.593 1.00 94.44 85 GLY A O 1
ATOM 640 N N . MET A 1 86 ? 5.635 -5.317 -9.435 1.00 95.88 86 MET A N 1
ATOM 641 C CA . MET A 1 86 ? 6.980 -4.927 -9.029 1.00 95.88 86 MET A CA 1
ATOM 642 C C . MET A 1 86 ? 6.991 -3.527 -8.414 1.00 95.88 86 MET A C 1
ATOM 644 O O . MET A 1 86 ? 7.013 -2.512 -9.101 1.00 95.88 86 MET A O 1
ATOM 648 N N . PHE A 1 87 ? 7.028 -3.479 -7.082 1.00 95.25 87 PHE A N 1
ATOM 649 C CA . PHE A 1 87 ? 7.074 -2.229 -6.305 1.00 95.25 87 PHE A CA 1
ATOM 650 C C . PHE A 1 87 ? 8.452 -1.926 -5.699 1.00 95.25 87 PHE A C 1
ATOM 652 O O . PHE A 1 87 ? 8.639 -0.886 -5.074 1.00 95.25 87 PHE A O 1
ATOM 659 N N . VAL A 1 88 ? 9.413 -2.844 -5.850 1.00 95.94 88 VAL A N 1
ATOM 660 C CA . VAL A 1 88 ? 10.794 -2.685 -5.377 1.00 95.94 88 VAL A CA 1
ATOM 661 C C . VAL A 1 88 ? 11.714 -2.689 -6.588 1.00 95.94 88 VAL A C 1
ATOM 663 O O . VAL A 1 88 ? 11.948 -3.736 -7.197 1.00 95.94 88 VAL A O 1
ATOM 666 N N . TYR A 1 89 ? 12.213 -1.506 -6.926 1.00 97.00 89 TYR A N 1
ATOM 667 C CA . TYR A 1 89 ? 13.040 -1.265 -8.098 1.00 97.00 89 TYR A CA 1
ATOM 668 C C . TYR A 1 89 ? 14.039 -0.131 -7.846 1.00 97.00 89 TYR A C 1
ATOM 670 O O . TYR A 1 89 ? 13.883 0.666 -6.919 1.00 97.00 89 TYR A O 1
ATOM 678 N N . ILE A 1 90 ? 15.067 -0.068 -8.688 1.00 96.44 90 ILE A N 1
ATOM 679 C CA . ILE A 1 90 ? 16.046 1.025 -8.744 1.00 96.44 90 ILE A CA 1
ATOM 680 C C . ILE A 1 90 ? 15.783 1.831 -10.020 1.00 96.44 90 ILE A C 1
ATOM 682 O O . ILE A 1 90 ? 15.324 1.283 -11.019 1.00 96.44 90 ILE A O 1
ATOM 686 N N . THR A 1 91 ? 16.045 3.135 -9.991 1.00 96.38 91 THR A N 1
ATOM 687 C CA . THR A 1 91 ? 15.951 4.000 -11.176 1.00 96.38 91 THR A CA 1
ATOM 688 C C . THR A 1 91 ? 16.988 3.613 -12.229 1.00 96.38 91 THR A C 1
ATOM 690 O O . THR A 1 91 ? 18.154 3.415 -11.884 1.00 96.38 91 THR A O 1
ATOM 693 N N . GLY A 1 92 ? 16.592 3.603 -13.499 1.00 95.75 92 GLY A N 1
A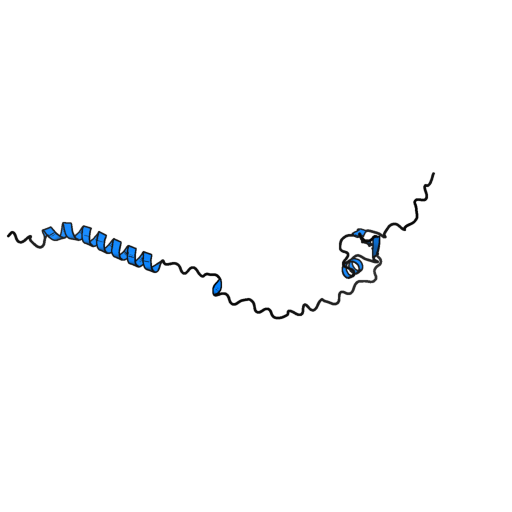TOM 694 C CA . GLY A 1 92 ? 17.430 3.195 -14.625 1.00 95.75 92 GLY A CA 1
ATOM 695 C C . GLY A 1 92 ? 17.157 1.760 -15.072 1.00 95.75 92 GLY A C 1
ATOM 696 O O . GLY A 1 92 ? 16.443 1.006 -14.414 1.00 95.75 92 GLY A O 1
ATOM 697 N N . GLU A 1 93 ? 17.720 1.382 -16.216 1.00 95.75 93 GLU A N 1
ATOM 698 C CA . GLU A 1 93 ? 17.630 0.012 -16.721 1.00 95.75 93 GLU A CA 1
ATOM 699 C C . GLU A 1 93 ? 18.458 -0.960 -15.874 1.00 95.75 93 GLU A C 1
ATOM 701 O O . GLU A 1 93 ? 19.422 -0.574 -15.207 1.00 95.75 93 GLU A O 1
ATOM 706 N N . CYS A 1 94 ? 18.112 -2.245 -15.924 1.00 95.19 94 CYS A N 1
ATOM 707 C CA . CYS A 1 94 ? 18.990 -3.271 -15.387 1.00 95.19 94 CYS A CA 1
ATOM 708 C C . CYS A 1 94 ? 20.297 -3.312 -16.175 1.00 95.19 94 CYS A C 1
ATOM 710 O O . CYS A 1 94 ? 20.310 -3.138 -17.395 1.00 95.19 94 CYS A O 1
ATOM 712 N N . ALA A 1 95 ? 21.402 -3.572 -15.473 1.00 90.06 95 ALA A N 1
ATOM 713 C CA . ALA A 1 95 ? 22.683 -3.771 -16.127 1.00 90.06 95 ALA A CA 1
ATOM 714 C C . ALA A 1 95 ? 22.534 -4.885 -17.178 1.00 90.06 95 ALA A C 1
ATOM 716 O O . ALA A 1 95 ? 21.985 -5.948 -16.860 1.00 90.06 95 ALA A O 1
ATOM 717 N N . PRO A 1 96 ? 22.991 -4.672 -18.423 1.00 80.62 96 PRO A N 1
ATOM 718 C CA . PRO A 1 96 ? 22.991 -5.743 -19.397 1.00 80.62 96 PRO A CA 1
ATOM 719 C C . PRO A 1 96 ? 23.839 -6.891 -18.849 1.00 80.62 96 PRO A C 1
ATOM 721 O O . PRO A 1 96 ? 24.865 -6.668 -18.205 1.00 80.62 96 PRO A O 1
ATOM 724 N N . ASN A 1 97 ? 23.458 -8.130 -19.162 1.00 65.75 97 ASN A N 1
ATOM 725 C CA . ASN A 1 97 ? 24.272 -9.321 -18.893 1.00 65.75 97 ASN A CA 1
ATOM 726 C C . ASN A 1 97 ? 25.552 -9.351 -19.757 1.00 65.75 97 ASN A C 1
ATOM 728 O O . ASN A 1 97 ? 26.018 -10.414 -20.168 1.00 65.75 97 ASN A O 1
ATOM 732 N N . THR A 1 98 ? 26.127 -8.193 -20.076 1.00 57.62 98 THR A N 1
ATOM 733 C CA . THR A 1 98 ? 27.497 -8.099 -20.538 1.00 57.62 98 THR A CA 1
ATOM 734 C C . THR A 1 98 ? 28.369 -8.440 -19.344 1.00 57.62 98 THR A C 1
ATOM 736 O O . THR A 1 98 ? 28.558 -7.634 -18.432 1.00 57.62 98 THR A O 1
ATOM 739 N N . LEU A 1 99 ? 28.850 -9.683 -19.358 1.00 60.53 99 LEU A N 1
ATOM 740 C CA . LEU A 1 99 ? 30.098 -10.117 -18.739 1.00 60.53 99 LEU A CA 1
ATOM 741 C C . LEU A 1 99 ? 31.049 -8.918 -18.570 1.00 60.53 99 LEU A C 1
ATOM 743 O O . LEU A 1 99 ? 31.164 -8.131 -19.514 1.00 60.53 99 LEU A O 1
ATOM 747 N N . PRO A 1 100 ? 31.731 -8.764 -17.423 1.00 59.41 100 PRO A N 1
ATOM 748 C CA . PRO A 1 100 ? 32.652 -7.657 -17.242 1.00 59.41 100 PRO A CA 1
ATOM 749 C C . PRO A 1 100 ? 33.675 -7.695 -18.376 1.00 59.41 100 PRO A C 1
ATOM 751 O O . PRO A 1 100 ? 34.506 -8.600 -18.440 1.00 59.41 100 PRO A O 1
ATOM 754 N N . THR A 1 101 ? 33.630 -6.708 -19.268 1.00 53.50 101 THR A N 1
ATOM 755 C CA . THR A 1 101 ? 34.831 -6.323 -19.993 1.00 53.50 101 THR A CA 1
ATOM 756 C C . THR A 1 101 ? 35.722 -5.730 -18.918 1.00 53.50 101 THR A C 1
ATOM 758 O O . THR A 1 101 ? 35.546 -4.585 -18.508 1.00 53.50 101 THR A O 1
ATOM 761 N N . THR A 1 102 ? 36.599 -6.562 -18.362 1.00 53.78 102 THR A N 1
ATOM 762 C CA . THR A 1 102 ? 37.746 -6.102 -17.594 1.00 53.78 102 THR A CA 1
ATOM 763 C C . THR A 1 102 ? 38.546 -5.206 -18.526 1.00 53.78 102 THR A C 1
ATOM 765 O O . THR A 1 102 ? 39.279 -5.692 -19.385 1.00 53.78 102 THR A O 1
ATOM 768 N N . THR A 1 103 ? 38.324 -3.902 -18.425 1.00 55.56 103 THR A N 1
ATOM 769 C CA . THR A 1 103 ? 39.220 -2.910 -19.000 1.00 55.56 103 THR A CA 1
ATOM 770 C C . THR A 1 103 ? 40.466 -2.908 -18.120 1.00 55.56 103 THR A C 1
ATOM 772 O O . THR A 1 103 ? 40.369 -2.570 -16.938 1.00 55.56 103 THR A O 1
ATOM 775 N N . GLU A 1 104 ? 41.577 -3.397 -18.680 1.00 52.28 104 GLU A N 1
ATOM 776 C CA . GLU A 1 104 ? 42.941 -3.208 -18.160 1.00 52.28 104 GLU A CA 1
ATOM 777 C C . GLU A 1 104 ? 43.290 -1.724 -17.988 1.00 52.28 104 GLU A C 1
ATOM 779 O O . GLU A 1 104 ? 42.807 -0.897 -18.800 1.00 52.28 104 GLU A O 1
#

Secondary structure (DSSP, 8-state):
-----TTTHHHHHHHHHHHHHHHHHHHHHHHHT------GGGSPPP------------PPP-----EEETTSPEESSHHHHHHTT---EEESPPPP--------